Protein AF-A0A822BA77-F1 (afdb_monomer_lite)

Structure (mmCIF, N/CA/C/O backbone):
data_AF-A0A822BA77-F1
#
_entry.id   AF-A0A822BA77-F1
#
loop_
_atom_site.group_PDB
_atom_site.id
_atom_site.type_symbol
_atom_site.label_atom_id
_atom_site.label_alt_id
_atom_site.label_comp_id
_atom_site.label_asym_id
_atom_site.label_entity_id
_atom_site.label_seq_id
_atom_site.pdbx_PDB_ins_code
_atom_site.Cartn_x
_atom_site.Cartn_y
_atom_site.Cartn_z
_atom_site.occupancy
_atom_site.B_iso_or_equiv
_atom_site.auth_seq_id
_atom_site.auth_comp_id
_atom_site.auth_asym_id
_atom_site.auth_atom_id
_atom_site.pdbx_PDB_model_num
ATOM 1 N N . ALA A 1 1 ? -2.550 12.056 6.009 1.00 95.12 1 ALA A N 1
ATOM 2 C CA . ALA A 1 1 ? -2.473 10.582 6.137 1.00 95.12 1 ALA A CA 1
ATOM 3 C C . ALA A 1 1 ? -2.787 10.052 7.544 1.00 95.12 1 ALA A C 1
ATOM 5 O O . ALA A 1 1 ? -3.344 8.971 7.616 1.00 95.12 1 ALA A O 1
ATOM 6 N N . LYS A 1 2 ? -2.481 10.777 8.639 1.00 97.81 2 LYS A N 1
ATOM 7 C CA . LYS A 1 2 ? -2.631 10.315 10.041 1.00 97.81 2 LYS A CA 1
ATOM 8 C C . LYS A 1 2 ? -3.884 9.463 10.330 1.00 97.81 2 LYS A C 1
ATOM 10 O O . LYS A 1 2 ? -3.731 8.313 10.710 1.00 97.81 2 LYS A O 1
ATOM 15 N N . SER A 1 3 ? -5.081 9.984 10.038 1.00 98.00 3 SER A N 1
ATOM 16 C CA . SER A 1 3 ? -6.360 9.274 10.238 1.00 98.00 3 SER A CA 1
ATOM 17 C C . SER A 1 3 ? -6.405 7.882 9.596 1.00 98.00 3 SER A C 1
ATOM 19 O O . SER A 1 3 ? -6.835 6.926 10.228 1.00 98.00 3 SER A O 1
ATOM 21 N N . LEU A 1 4 ? -5.940 7.755 8.347 1.00 98.31 4 LEU A N 1
ATOM 22 C CA . LEU A 1 4 ? -5.922 6.470 7.644 1.00 98.31 4 LEU A CA 1
ATOM 23 C C . LEU A 1 4 ? -4.994 5.476 8.352 1.00 98.31 4 LEU A C 1
ATOM 25 O O . LEU A 1 4 ? -5.349 4.318 8.531 1.00 98.31 4 LEU A O 1
ATOM 29 N N . ILE A 1 5 ? -3.810 5.944 8.753 1.00 98.56 5 ILE A N 1
ATOM 30 C CA . ILE A 1 5 ? -2.788 5.118 9.402 1.00 98.56 5 ILE A CA 1
ATOM 31 C C . ILE A 1 5 ? -3.296 4.618 10.755 1.00 98.56 5 ILE A C 1
ATOM 33 O O . ILE A 1 5 ? -3.208 3.428 11.024 1.00 98.56 5 ILE A O 1
ATOM 37 N N . GLU A 1 6 ? -3.871 5.498 11.576 1.00 98.44 6 GLU A N 1
ATOM 38 C CA . GLU A 1 6 ? -4.415 5.131 12.890 1.00 98.44 6 GLU A CA 1
ATOM 39 C C . GLU A 1 6 ? -5.537 4.091 12.771 1.00 98.44 6 GLU A C 1
ATOM 41 O O . GLU A 1 6 ? -5.528 3.107 13.501 1.00 98.44 6 GLU A O 1
ATOM 46 N N . GLN A 1 7 ? -6.454 4.247 11.811 1.00 98.12 7 GLN A N 1
ATOM 47 C CA . GLN A 1 7 ? -7.568 3.306 11.639 1.00 98.12 7 GLN A CA 1
ATOM 48 C C . GLN A 1 7 ? -7.142 1.959 11.024 1.00 98.12 7 GLN A C 1
ATOM 50 O O . GLN A 1 7 ? -7.734 0.924 11.333 1.00 98.12 7 GLN A O 1
ATOM 55 N N . LEU A 1 8 ? -6.114 1.943 10.166 1.00 98.31 8 LEU A N 1
ATOM 56 C CA . LEU A 1 8 ? -5.516 0.701 9.655 1.00 98.31 8 LEU A CA 1
ATOM 57 C C . LEU A 1 8 ? -4.697 -0.030 10.727 1.00 98.31 8 LEU A C 1
ATOM 59 O O . LEU A 1 8 ? -4.636 -1.258 10.720 1.00 98.31 8 LEU A O 1
ATOM 63 N N . LEU A 1 9 ? -4.074 0.716 11.641 1.00 98.25 9 LEU A N 1
ATOM 64 C CA . LEU A 1 9 ? -3.273 0.192 12.749 1.00 98.25 9 LEU A CA 1
ATOM 65 C C . LEU A 1 9 ? -4.070 0.060 14.054 1.00 98.25 9 LEU A C 1
ATOM 67 O O . LEU A 1 9 ? -3.477 -0.065 15.123 1.00 98.25 9 LEU A O 1
ATOM 71 N N . GLU A 1 10 ? -5.402 0.048 13.973 1.00 98.31 10 GLU A N 1
ATOM 72 C CA . GLU A 1 10 ? -6.259 -0.212 15.126 1.00 98.31 10 GLU A CA 1
ATOM 73 C C . GLU A 1 10 ? -5.904 -1.573 15.751 1.00 98.31 10 GLU A C 1
ATOM 75 O O . GLU A 1 10 ? -5.802 -2.613 15.070 1.00 98.31 10 GLU A O 1
ATOM 80 N N . HIS A 1 11 ? -5.672 -1.529 17.064 1.00 98.19 11 HIS A N 1
ATOM 81 C CA . HIS A 1 11 ? -5.204 -2.655 17.860 1.00 98.19 11 HIS A CA 1
ATOM 82 C C . HIS A 1 11 ? -6.269 -3.740 17.950 1.00 98.19 11 HIS A C 1
ATOM 84 O O . HIS A 1 11 ? -5.935 -4.921 17.868 1.00 98.19 11 HIS A O 1
ATOM 90 N N . ASP A 1 12 ? -7.535 -3.344 18.090 1.00 98.12 12 ASP A N 1
ATOM 91 C CA . ASP A 1 12 ? -8.676 -4.254 18.056 1.00 98.12 12 ASP A CA 1
ATOM 92 C C . ASP A 1 12 ? -9.026 -4.610 16.597 1.00 98.12 12 ASP A C 1
ATOM 94 O O . ASP A 1 12 ? -9.568 -3.771 15.871 1.00 98.12 12 ASP A O 1
ATOM 98 N N . PRO A 1 13 ? -8.780 -5.852 16.130 1.00 97.12 13 PRO A N 1
ATOM 99 C CA . PRO A 1 13 ? -9.028 -6.213 14.736 1.00 97.12 13 PRO A CA 1
ATOM 100 C C . PRO A 1 13 ? -10.491 -6.039 14.320 1.00 97.12 13 PRO A C 1
ATOM 102 O O . PRO A 1 13 ? -10.758 -5.803 13.144 1.00 97.12 13 PRO A O 1
ATOM 105 N N . SER A 1 14 ? -11.436 -6.118 15.266 1.00 97.31 14 SER A N 1
ATOM 106 C CA . SER A 1 14 ? -12.865 -5.945 14.984 1.00 97.31 14 SER A CA 1
ATOM 107 C C . SER A 1 14 ? -13.239 -4.506 14.614 1.00 97.31 14 SER A C 1
ATOM 109 O O . SER A 1 14 ? -14.231 -4.292 13.921 1.00 97.31 14 SER A O 1
ATOM 111 N N . LYS A 1 15 ? -12.430 -3.528 15.041 1.00 97.69 15 LYS A N 1
ATOM 112 C CA . LYS A 1 15 ? -12.617 -2.091 14.779 1.00 97.69 15 LYS A CA 1
ATOM 113 C C . LYS A 1 15 ? -11.717 -1.558 13.670 1.00 97.69 15 LYS A C 1
ATOM 115 O O . LYS A 1 15 ? -11.863 -0.407 13.267 1.00 97.69 15 LYS A O 1
ATOM 120 N N . ARG A 1 16 ? -10.774 -2.373 13.197 1.00 98.44 16 ARG A N 1
ATOM 121 C CA . ARG A 1 16 ? -9.825 -1.984 12.158 1.00 98.44 16 ARG A CA 1
ATOM 122 C C . ARG A 1 16 ? -10.538 -1.643 10.858 1.00 98.44 16 ARG A C 1
ATOM 124 O O . ARG A 1 16 ? -11.434 -2.363 10.418 1.00 98.44 16 ARG A O 1
ATOM 131 N N . LEU A 1 17 ? -10.089 -0.561 10.225 1.00 98.44 17 LEU A N 1
ATOM 132 C CA . LEU A 1 17 ? -10.576 -0.162 8.911 1.00 98.44 17 LEU A CA 1
ATOM 133 C C . LEU A 1 17 ? -10.374 -1.299 7.909 1.00 98.44 17 LEU A C 1
ATOM 135 O O . LEU A 1 17 ? -9.271 -1.821 7.744 1.00 98.44 17 LEU A O 1
ATOM 139 N N . GLY A 1 18 ? -11.449 -1.648 7.220 1.00 97.75 18 GLY A N 1
ATOM 140 C CA . GLY A 1 18 ? -11.508 -2.753 6.282 1.00 97.75 18 GLY A CA 1
ATOM 141 C C . GLY A 1 18 ? -12.034 -4.058 6.874 1.00 97.75 18 GLY A C 1
ATOM 142 O O . GLY A 1 18 ? -12.136 -5.030 6.130 1.00 97.75 18 GLY A O 1
ATOM 143 N N . THR A 1 19 ? -12.401 -4.112 8.158 1.00 97.81 19 THR A N 1
ATOM 144 C CA . THR A 1 19 ? -12.947 -5.337 8.765 1.00 97.81 19 THR A CA 1
ATOM 145 C C . THR A 1 19 ? -14.433 -5.543 8.459 1.00 97.81 19 THR A C 1
ATOM 147 O O . THR A 1 19 ? -14.814 -6.650 8.085 1.00 97.81 19 THR A O 1
ATOM 150 N N . LEU A 1 20 ? -15.287 -4.519 8.587 1.00 95.19 20 LEU A N 1
ATOM 151 C CA . LEU A 1 20 ? -16.741 -4.690 8.417 1.00 95.19 20 LEU A CA 1
ATOM 152 C C . LEU A 1 20 ? -17.150 -4.666 6.936 1.00 95.19 20 LEU A C 1
ATOM 154 O O . LEU A 1 20 ? -17.855 -5.558 6.468 1.00 95.19 20 LEU A O 1
ATOM 158 N N . GLY A 1 21 ? -16.696 -3.656 6.191 1.00 94.94 21 GLY A N 1
ATOM 159 C CA . GLY A 1 21 ? -16.992 -3.453 4.768 1.00 94.94 21 GLY A CA 1
ATOM 160 C C . GLY A 1 21 ? -15.866 -3.851 3.807 1.00 94.94 21 GLY A C 1
ATOM 161 O O . GLY A 1 21 ? -15.956 -3.579 2.606 1.00 94.94 21 GLY A O 1
ATOM 162 N N . GLY A 1 22 ? -14.787 -4.469 4.296 1.00 96.62 22 GLY A N 1
ATOM 163 C CA . GLY A 1 22 ? -13.667 -4.871 3.447 1.00 96.62 22 GLY A CA 1
ATOM 164 C C . GLY A 1 22 ? -12.958 -3.679 2.799 1.00 96.62 22 GL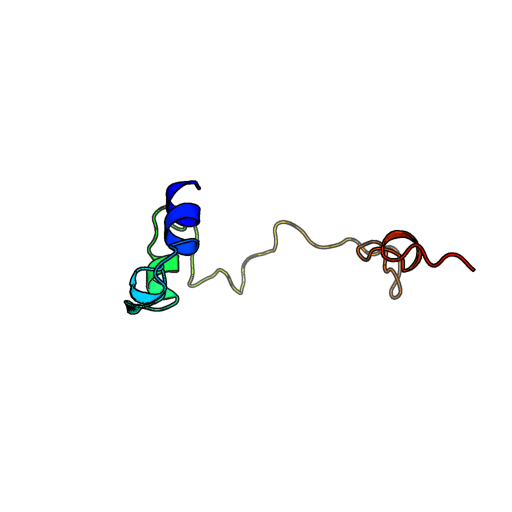Y A C 1
ATOM 165 O O . GLY A 1 22 ? -12.936 -2.557 3.305 1.00 96.62 22 GLY A O 1
ATOM 166 N N . ALA A 1 23 ? -12.430 -3.897 1.596 1.00 96.19 23 ALA A N 1
ATOM 167 C CA . ALA A 1 23 ? -11.734 -2.855 0.842 1.00 96.19 23 ALA A CA 1
ATOM 168 C C . ALA A 1 23 ? -12.592 -1.604 0.554 1.00 96.19 23 ALA A C 1
ATOM 170 O O . ALA A 1 23 ? -12.031 -0.539 0.305 1.00 96.19 23 ALA A O 1
ATOM 171 N N . TYR A 1 24 ? -13.927 -1.698 0.585 1.00 97.25 24 TYR A N 1
ATOM 172 C CA . TYR A 1 24 ? -14.808 -0.554 0.330 1.00 97.25 24 TYR A CA 1
ATOM 173 C C . TYR A 1 24 ? -14.616 0.58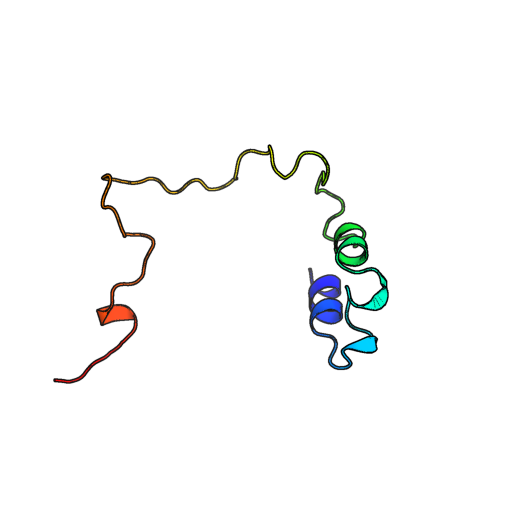1 1.347 1.00 97.25 24 TYR A C 1
ATOM 175 O O . TYR A 1 24 ? -14.651 1.753 0.966 1.00 97.25 24 TYR A O 1
ATOM 183 N N . GLU A 1 25 ? -14.351 0.260 2.614 1.00 97.81 25 GLU A N 1
ATOM 184 C CA . GLU A 1 25 ? -14.112 1.274 3.650 1.00 97.81 25 GLU A CA 1
ATOM 185 C C . GLU A 1 25 ? -12.850 2.086 3.360 1.00 97.81 25 GLU A C 1
ATOM 187 O O . GLU A 1 25 ? -12.853 3.312 3.449 1.00 97.81 25 GLU A O 1
ATOM 192 N N . ILE A 1 26 ? -11.793 1.403 2.919 1.00 97.12 26 ILE A N 1
ATOM 193 C CA . ILE A 1 26 ? -10.523 2.026 2.537 1.00 97.12 26 ILE A CA 1
ATOM 194 C C . ILE A 1 26 ? -10.735 2.916 1.307 1.00 97.12 26 ILE A C 1
ATOM 196 O O . ILE A 1 26 ? -10.287 4.060 1.289 1.00 97.12 26 ILE A O 1
ATOM 200 N N . ARG A 1 27 ? -11.480 2.423 0.304 1.00 96.56 27 ARG A N 1
ATOM 201 C CA . ARG A 1 27 ? -11.813 3.187 -0.911 1.00 96.56 27 ARG A CA 1
ATOM 202 C C . ARG A 1 27 ? -12.600 4.461 -0.617 1.00 96.56 27 ARG A C 1
ATOM 204 O O . ARG A 1 27 ? -12.419 5.452 -1.319 1.00 96.56 27 ARG A O 1
ATOM 211 N N . SER A 1 28 ? -13.456 4.418 0.401 1.00 96.62 28 SER A N 1
ATOM 212 C CA . SER A 1 28 ? -14.330 5.524 0.803 1.00 96.62 28 SER A CA 1
ATOM 213 C C . SER A 1 28 ? -13.657 6.517 1.759 1.00 96.62 28 SER A C 1
ATOM 215 O O . SER A 1 28 ? -14.218 7.577 2.032 1.00 96.62 28 SER A O 1
ATOM 217 N N . HIS A 1 29 ? -12.469 6.204 2.288 1.00 98.00 29 HIS A N 1
ATOM 218 C CA . HIS A 1 29 ? -11.771 7.084 3.220 1.00 98.00 29 HIS A CA 1
ATOM 219 C C . HIS A 1 29 ? -11.322 8.385 2.514 1.00 98.00 29 HIS A C 1
ATOM 221 O O . HIS A 1 29 ? -10.774 8.314 1.411 1.00 98.00 29 HIS A O 1
ATOM 227 N N . PRO A 1 30 ? -11.440 9.580 3.139 1.00 97.88 30 PRO A N 1
ATOM 228 C CA . PRO A 1 30 ? -11.118 10.866 2.499 1.00 97.88 30 PRO A CA 1
ATOM 229 C C . PRO A 1 30 ? -9.702 10.980 1.918 1.00 97.88 30 PRO A C 1
ATOM 231 O O . PRO A 1 30 ? -9.477 11.711 0.960 1.00 97.88 30 PRO A O 1
ATOM 234 N N . PHE A 1 31 ? -8.740 10.238 2.473 1.00 98.06 31 PHE A N 1
ATOM 235 C CA . PHE A 1 31 ? -7.380 10.153 1.925 1.00 98.06 31 PHE A CA 1
ATOM 236 C C . PHE A 1 31 ? -7.351 9.635 0.476 1.00 98.06 31 PHE A C 1
ATOM 238 O O . PHE A 1 31 ? -6.502 10.053 -0.301 1.00 98.06 31 PHE A O 1
ATOM 245 N N . CYS A 1 32 ? -8.284 8.756 0.113 1.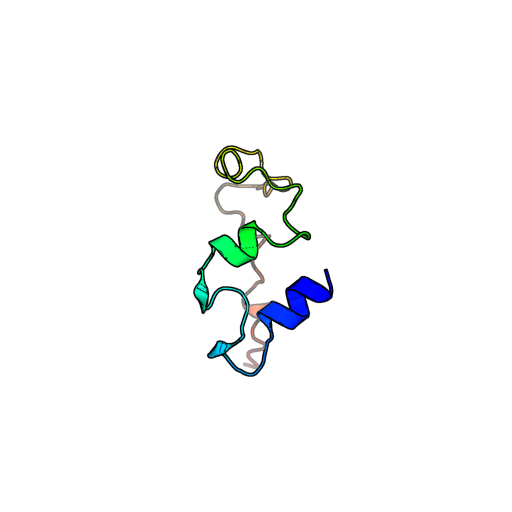00 97.00 32 CYS A N 1
ATOM 246 C CA . CYS A 1 32 ? -8.392 8.151 -1.208 1.00 97.00 32 CYS A CA 1
ATOM 247 C C . CYS A 1 32 ? -9.361 8.894 -2.141 1.00 97.00 32 CYS A C 1
ATOM 249 O O . CYS A 1 32 ? -9.648 8.397 -3.226 1.00 97.00 32 CYS A O 1
ATOM 251 N N . ALA A 1 33 ? -9.870 10.070 -1.755 1.00 96.75 33 ALA A N 1
ATOM 252 C CA . ALA A 1 33 ? -10.902 10.783 -2.514 1.00 96.75 33 ALA A CA 1
ATOM 253 C C . ALA A 1 33 ? -10.460 11.200 -3.930 1.00 96.75 33 ALA A C 1
ATOM 255 O O . ALA A 1 33 ? -11.301 11.370 -4.807 1.00 96.75 33 ALA A O 1
ATOM 256 N N . CYS A 1 34 ? -9.154 11.356 -4.164 1.00 95.19 34 CYS A N 1
ATOM 257 C CA . CYS A 1 34 ? -8.602 11.666 -5.484 1.00 95.19 34 CYS A CA 1
ATOM 258 C C . CYS A 1 34 ? -8.396 10.434 -6.380 1.00 95.19 34 CYS A C 1
ATOM 260 O O . CYS A 1 34 ? -8.058 10.595 -7.550 1.00 95.19 34 CYS A O 1
ATOM 262 N N . ILE A 1 35 ? -8.588 9.217 -5.862 1.00 95.75 35 ILE A N 1
ATOM 263 C CA . ILE A 1 35 ? -8.368 7.983 -6.615 1.00 95.75 35 ILE A CA 1
ATOM 264 C C . ILE A 1 35 ? -9.629 7.648 -7.408 1.00 95.75 35 ILE A C 1
ATOM 266 O O . ILE A 1 35 ? -10.693 7.390 -6.841 1.00 95.75 35 ILE A O 1
ATOM 270 N N . ASN A 1 36 ? -9.502 7.564 -8.731 1.00 95.69 36 ASN A N 1
ATOM 271 C CA . ASN A 1 36 ? -10.555 7.002 -9.561 1.00 95.69 36 ASN A CA 1
ATOM 272 C C . ASN A 1 36 ? -10.429 5.472 -9.614 1.00 95.69 36 ASN A C 1
ATOM 274 O O . ASN A 1 36 ? -9.763 4.889 -10.467 1.00 95.69 36 ASN A O 1
ATOM 278 N N . TRP A 1 37 ? -11.129 4.797 -8.704 1.00 95.25 37 TRP A N 1
ATOM 279 C CA . TRP A 1 37 ? -11.096 3.336 -8.573 1.00 95.25 37 TRP A CA 1
ATOM 280 C C . TRP A 1 37 ? -11.552 2.569 -9.824 1.00 95.25 37 TRP A C 1
ATOM 282 O O . TRP A 1 37 ? -11.181 1.407 -9.989 1.00 95.25 37 TRP A O 1
ATOM 292 N N . ASN A 1 38 ? -12.326 3.196 -10.717 1.00 95.81 3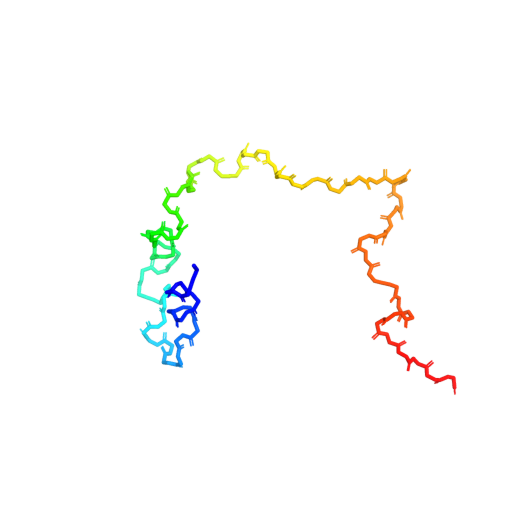8 ASN A N 1
ATOM 293 C CA . ASN A 1 38 ? -12.770 2.568 -11.964 1.00 95.81 38 ASN A CA 1
ATOM 294 C C . ASN A 1 38 ? -11.673 2.557 -13.036 1.00 95.81 38 ASN A C 1
ATOM 296 O O . ASN A 1 38 ? -11.711 1.713 -13.939 1.00 95.81 38 ASN A O 1
ATOM 300 N N . THR A 1 39 ? -10.729 3.501 -12.975 1.00 96.38 39 THR A N 1
ATOM 301 C CA . THR A 1 39 ? -9.643 3.668 -13.954 1.00 96.38 39 THR A CA 1
ATOM 302 C C . THR A 1 39 ? -8.277 3.291 -13.419 1.00 96.38 39 THR A C 1
ATOM 304 O O . THR A 1 39 ? -7.418 3.017 -14.245 1.00 96.38 39 THR A O 1
ATOM 307 N N . LEU A 1 40 ? -8.097 3.178 -12.101 1.00 95.25 40 LEU A N 1
ATOM 308 C CA . LEU A 1 40 ? -6.813 2.917 -11.440 1.00 95.25 40 LEU A CA 1
ATOM 309 C C . LEU A 1 40 ? -5.975 1.811 -12.105 1.00 95.25 40 LEU A C 1
ATOM 311 O O . LEU A 1 40 ? -4.788 1.986 -12.335 1.00 95.25 40 LEU A O 1
ATOM 315 N N . LEU A 1 41 ? -6.594 0.687 -12.483 1.00 94.94 41 LEU A N 1
ATOM 316 C CA . LEU A 1 41 ? -5.892 -0.438 -13.128 1.00 94.94 41 LEU A CA 1
ATOM 317 C C . LEU A 1 41 ? -5.381 -0.142 -14.552 1.00 94.94 41 LEU A C 1
ATOM 319 O O . LEU A 1 41 ? -4.640 -0.940 -15.116 1.00 94.94 41 LEU A O 1
ATOM 323 N N . ARG A 1 42 ? -5.827 0.958 -15.158 1.00 95.81 42 ARG A N 1
ATOM 324 C CA . ARG A 1 42 ? -5.461 1.414 -16.508 1.00 95.81 42 ARG A CA 1
ATOM 325 C C . ARG A 1 42 ? -4.662 2.717 -16.487 1.00 95.81 42 ARG A C 1
ATOM 327 O O . ARG A 1 42 ? -4.277 3.199 -17.550 1.00 95.81 42 ARG A O 1
ATOM 334 N N . GLU A 1 43 ? -4.462 3.313 -15.316 1.00 94.31 43 GLU A N 1
ATOM 335 C CA . GLU A 1 43 ? -3.687 4.541 -15.181 1.00 94.31 43 GLU A CA 1
ATOM 336 C C . GLU A 1 43 ? -2.198 4.260 -15.390 1.00 94.31 43 GLU A C 1
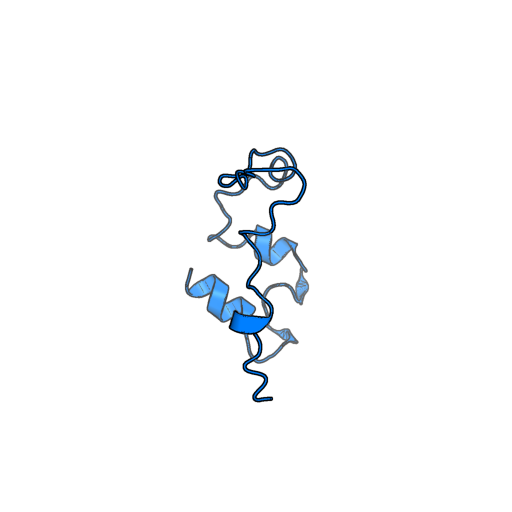ATOM 338 O O . GLU A 1 43 ? -1.700 3.166 -15.114 1.00 94.31 43 GLU A O 1
ATOM 343 N N . LYS A 1 44 ? -1.479 5.248 -15.931 1.00 93.62 44 LYS A N 1
ATOM 344 C CA . LYS A 1 44 ? -0.023 5.156 -16.043 1.00 93.62 44 LYS A CA 1
ATOM 345 C C . LYS A 1 44 ? 0.574 5.268 -14.645 1.00 93.62 44 LYS A C 1
ATOM 347 O O . LYS A 1 44 ? 0.188 6.154 -13.893 1.00 93.62 44 LYS A O 1
ATOM 352 N N . ALA A 1 45 ? 1.521 4.390 -14.328 1.00 92.12 45 ALA A N 1
ATOM 353 C CA . ALA A 1 45 ? 2.279 4.502 -13.094 1.00 92.12 45 ALA A CA 1
ATOM 354 C C . ALA A 1 45 ? 3.135 5.776 -13.122 1.00 92.12 45 ALA A C 1
ATOM 356 O O . ALA A 1 45 ? 3.776 6.065 -14.135 1.00 92.12 45 ALA A O 1
ATOM 357 N N . ASP A 1 46 ? 3.180 6.492 -11.998 1.00 92.19 46 ASP A N 1
ATOM 358 C CA . ASP A 1 46 ? 4.057 7.660 -11.831 1.00 92.19 46 ASP A CA 1
ATOM 359 C C . ASP A 1 46 ? 5.537 7.279 -11.935 1.00 92.19 46 ASP A C 1
ATOM 361 O O . ASP A 1 46 ? 6.378 8.083 -12.334 1.00 92.19 46 ASP A O 1
ATOM 365 N N . PHE A 1 47 ? 5.845 6.028 -11.593 1.00 94.75 47 PHE A N 1
ATOM 366 C CA . PHE A 1 47 ? 7.178 5.473 -11.660 1.00 94.75 47 PHE A CA 1
ATOM 367 C C . PHE A 1 47 ? 7.184 4.175 -12.467 1.00 94.75 47 PHE A C 1
ATOM 369 O O . PHE A 1 47 ? 6.507 3.204 -12.127 1.00 94.75 47 PHE A O 1
ATOM 376 N N . VAL A 1 48 ? 7.985 4.169 -13.530 1.00 94.25 48 VAL A N 1
ATOM 377 C CA . VAL A 1 48 ? 8.306 2.986 -14.327 1.00 94.25 48 VAL A CA 1
ATOM 378 C C . VAL A 1 48 ? 9.818 2.781 -14.213 1.00 94.25 48 VAL A C 1
ATOM 380 O O . VAL A 1 48 ? 10.554 3.679 -14.629 1.00 94.25 48 VAL A O 1
ATOM 383 N N . PRO A 1 49 ? 10.296 1.654 -13.647 1.00 95.38 49 PRO A N 1
ATOM 384 C CA . PRO A 1 49 ? 11.722 1.363 -13.565 1.00 95.38 49 PRO A CA 1
ATOM 385 C C . PRO A 1 49 ? 12.382 1.450 -14.941 1.00 95.38 49 PRO A C 1
ATOM 387 O O . PRO A 1 49 ? 11.906 0.849 -15.907 1.00 95.38 49 PRO A O 1
ATOM 390 N N . VAL A 1 50 ? 13.474 2.205 -15.026 1.00 96.12 50 VAL A N 1
ATOM 391 C CA . VAL A 1 50 ? 14.315 2.255 -16.225 1.00 96.12 50 VAL A CA 1
ATOM 392 C C . VAL A 1 50 ? 15.360 1.163 -16.091 1.00 96.12 50 VAL A C 1
ATOM 394 O O . VAL A 1 50 ? 16.110 1.176 -15.120 1.00 96.12 50 VAL A O 1
ATOM 397 N N . LEU A 1 51 ? 15.368 0.230 -17.042 1.00 96.69 51 LEU A N 1
ATOM 398 C CA . LEU A 1 51 ? 16.321 -0.875 -17.084 1.00 96.69 51 LEU A CA 1
ATOM 399 C C . LEU A 1 51 ? 17.464 -0.538 -18.042 1.00 96.69 51 LEU A C 1
ATOM 401 O O . LEU A 1 51 ? 17.213 -0.074 -19.158 1.00 96.69 51 LEU A O 1
ATOM 405 N N . GLU A 1 52 ? 18.699 -0.805 -17.632 1.00 95.88 52 GLU A N 1
ATOM 406 C CA . GLU A 1 52 ? 19.880 -0.668 -18.497 1.00 95.88 52 GLU A CA 1
ATOM 407 C C . GLU A 1 52 ? 20.041 -1.865 -19.449 1.00 95.88 52 GLU A C 1
ATOM 409 O O . GLU A 1 52 ? 20.536 -1.720 -20.570 1.00 95.88 52 GLU A O 1
ATOM 414 N N . SER A 1 53 ? 19.574 -3.045 -19.031 1.00 96.69 53 SER A N 1
ATOM 415 C CA . SER A 1 53 ? 19.627 -4.298 -19.789 1.00 96.69 53 SER A CA 1
ATOM 416 C C . SER A 1 53 ? 18.481 -5.253 -19.399 1.00 96.69 53 SER A C 1
ATOM 418 O O . SER A 1 53 ? 17.806 -5.037 -18.390 1.00 96.69 53 SER A O 1
ATOM 420 N N . PRO A 1 54 ? 18.216 -6.325 -20.176 1.00 96.00 54 PRO A N 1
ATOM 421 C CA . PRO A 1 54 ? 17.180 -7.313 -19.841 1.00 96.00 54 PRO A CA 1
ATOM 422 C C . PRO A 1 54 ? 17.407 -8.066 -18.520 1.00 96.00 54 PRO A C 1
ATOM 424 O O . PRO A 1 54 ? 16.473 -8.660 -17.988 1.00 96.00 54 PRO A O 1
ATOM 427 N N . ASP A 1 55 ? 18.643 -8.074 -18.028 1.00 95.00 55 ASP A N 1
ATOM 428 C CA . ASP A 1 55 ? 19.109 -8.717 -16.799 1.00 95.00 55 ASP A CA 1
ATOM 429 C C . ASP A 1 55 ? 19.415 -7.717 -15.668 1.00 95.00 55 ASP A C 1
ATOM 431 O O . ASP A 1 55 ? 19.990 -8.102 -14.652 1.00 95.00 55 ASP A O 1
ATOM 435 N N . ASP A 1 56 ? 19.014 -6.451 -15.816 1.00 95.31 56 ASP A N 1
ATOM 436 C CA . ASP A 1 56 ? 19.219 -5.413 -14.807 1.00 95.31 56 ASP A CA 1
ATOM 437 C C . ASP A 1 56 ? 18.451 -5.722 -13.505 1.00 95.31 56 ASP A C 1
ATOM 439 O O . ASP A 1 56 ? 17.219 -5.800 -13.472 1.00 95.31 56 ASP A O 1
ATOM 443 N N . THR A 1 57 ? 19.200 -5.877 -12.409 1.00 94.19 57 THR A N 1
ATOM 444 C CA . THR A 1 57 ? 18.677 -6.095 -11.052 1.00 94.19 57 THR A CA 1
ATOM 445 C C . THR A 1 57 ? 18.967 -4.928 -10.104 1.00 94.19 57 THR A C 1
ATOM 447 O O . THR A 1 57 ? 18.971 -5.124 -8.893 1.00 94.19 57 THR A O 1
ATOM 450 N N . SER A 1 58 ? 19.213 -3.721 -10.612 1.00 93.00 58 SER A N 1
ATOM 451 C CA . SER A 1 58 ? 19.587 -2.531 -9.823 1.00 93.00 58 SER A CA 1
ATOM 452 C C . SER A 1 58 ? 18.546 -2.091 -8.786 1.00 93.00 58 SER A C 1
ATOM 454 O O . SER A 1 58 ? 18.895 -1.479 -7.781 1.00 93.00 58 SER A O 1
ATOM 456 N N . TYR A 1 59 ? 17.271 -2.438 -8.983 1.00 94.19 59 TYR A N 1
ATOM 457 C CA . TYR A 1 59 ? 16.190 -2.199 -8.015 1.00 94.19 59 TYR A CA 1
ATOM 458 C C . TYR A 1 59 ? 16.107 -3.260 -6.905 1.00 94.19 59 TYR A C 1
ATOM 460 O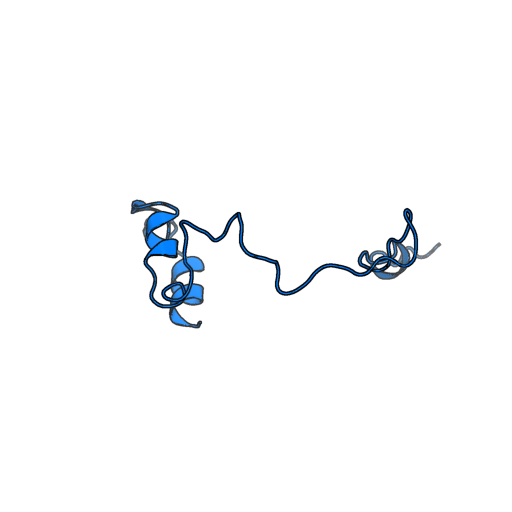 O . TYR A 1 59 ? 15.210 -3.202 -6.061 1.00 94.19 59 TYR A O 1
ATOM 468 N N . PHE A 1 60 ? 17.011 -4.240 -6.909 1.00 92.12 60 PHE A N 1
ATOM 469 C CA . PHE A 1 60 ? 17.135 -5.259 -5.875 1.00 92.12 60 PHE A CA 1
ATOM 470 C C . PHE A 1 60 ? 18.425 -5.032 -5.086 1.00 92.12 60 PHE A C 1
ATOM 472 O O . PHE A 1 60 ? 19.494 -4.864 -5.668 1.00 92.12 60 PHE A O 1
ATOM 479 N N . ASP A 1 61 ? 18.335 -5.100 -3.758 1.00 90.25 61 ASP A N 1
ATOM 480 C CA . ASP A 1 61 ? 19.524 -5.110 -2.907 1.00 90.25 61 ASP A CA 1
ATOM 481 C C . ASP A 1 61 ? 20.401 -6.324 -3.242 1.00 90.25 61 ASP A C 1
ATOM 483 O O . ASP A 1 61 ? 19.895 -7.436 -3.465 1.00 90.25 61 ASP A O 1
ATOM 487 N N . THR A 1 62 ? 21.723 -6.154 -3.215 1.00 87.06 62 THR A N 1
ATOM 488 C CA . THR A 1 62 ? 22.610 -7.300 -3.394 1.00 87.06 62 THR A CA 1
ATOM 489 C C . THR A 1 62 ? 22.546 -8.207 -2.164 1.00 87.06 62 THR A C 1
ATOM 491 O O . THR A 1 62 ? 22.204 -7.800 -1.049 1.00 87.06 62 THR A O 1
ATOM 494 N N . ARG A 1 63 ? 22.907 -9.484 -2.337 1.00 81.94 63 ARG A N 1
ATOM 495 C CA . ARG A 1 63 ? 22.987 -10.415 -1.199 1.00 81.94 63 ARG A CA 1
ATOM 496 C C . ARG A 1 63 ? 23.958 -9.932 -0.120 1.00 81.94 63 ARG A C 1
ATOM 498 O O . ARG A 1 63 ? 23.703 -10.193 1.049 1.00 81.94 63 ARG A O 1
ATOM 505 N N . GLN A 1 64 ? 25.028 -9.240 -0.514 1.00 78.19 64 GLN A N 1
ATOM 506 C CA . GLN A 1 64 ? 26.024 -8.695 0.407 1.00 78.19 64 GLN A CA 1
ATOM 507 C C . GLN A 1 64 ? 25.459 -7.524 1.224 1.00 78.19 64 GLN A C 1
ATOM 509 O O . GLN A 1 64 ? 25.731 -7.447 2.417 1.00 78.19 64 GLN A O 1
ATOM 514 N N . ASP A 1 65 ? 24.611 -6.681 0.624 1.00 75.44 65 ASP A N 1
ATOM 515 C CA . ASP A 1 65 ? 23.959 -5.562 1.327 1.00 75.44 65 ASP A CA 1
ATOM 516 C C . ASP A 1 65 ? 22.932 -6.045 2.361 1.00 75.44 65 ASP A C 1
ATOM 518 O O . ASP A 1 65 ? 22.719 -5.418 3.398 1.00 75.44 65 ASP A O 1
ATOM 522 N N . ARG A 1 66 ? 22.274 -7.175 2.077 1.00 72.38 66 ARG A N 1
ATOM 523 C CA . ARG A 1 66 ? 21.194 -7.734 2.908 1.00 72.38 66 ARG A CA 1
ATOM 524 C C . ARG A 1 66 ? 21.691 -8.662 4.006 1.00 72.38 66 ARG A C 1
ATOM 526 O O . ARG A 1 66 ? 21.053 -8.754 5.054 1.00 72.38 66 ARG A O 1
ATOM 533 N N . TYR A 1 67 ? 22.783 -9.376 3.760 1.00 74.50 67 TYR A N 1
ATOM 534 C CA . TYR A 1 67 ? 23.297 -10.390 4.666 1.00 74.50 67 TYR A CA 1
ATOM 535 C C . TYR A 1 67 ? 24.810 -10.247 4.801 1.00 74.50 67 TYR A C 1
ATOM 537 O O . TYR A 1 67 ? 25.573 -10.615 3.909 1.00 74.50 67 TYR A O 1
ATOM 545 N N . GLN A 1 68 ? 25.247 -9.762 5.963 1.00 64.81 68 GLN A N 1
ATOM 546 C CA . GLN A 1 68 ? 26.653 -9.754 6.347 1.00 64.81 68 GLN A CA 1
ATOM 547 C C . GLN A 1 68 ? 27.056 -11.173 6.780 1.00 64.81 68 GLN A C 1
ATOM 549 O O . GLN A 1 68 ? 27.120 -11.487 7.968 1.00 64.81 68 GLN A O 1
ATOM 554 N N . HIS A 1 69 ? 27.259 -12.078 5.826 1.00 64.44 69 HIS A N 1
ATOM 555 C CA . HIS A 1 69 ? 27.889 -13.357 6.135 1.00 64.44 69 HIS A CA 1
ATOM 556 C C . HIS A 1 69 ? 29.380 -13.093 6.374 1.00 64.44 69 HIS A C 1
ATOM 558 O O . HIS A 1 69 ? 30.105 -12.760 5.442 1.00 64.44 69 HIS A O 1
ATOM 564 N N . SER A 1 70 ? 29.823 -13.166 7.631 1.00 63.88 70 SER A N 1
ATOM 565 C CA . SER A 1 70 ? 31.242 -13.351 7.933 1.00 63.88 70 SER A CA 1
ATOM 566 C C . SER A 1 70 ? 31.633 -14.752 7.470 1.00 63.88 70 SER A C 1
ATOM 568 O O . SER A 1 70 ? 30.960 -15.705 7.875 1.00 63.88 70 SER A O 1
ATOM 570 N N . ASP A 1 71 ? 32.661 -14.850 6.625 1.00 59.94 71 ASP A N 1
ATOM 571 C CA . ASP A 1 71 ? 33.306 -16.128 6.291 1.00 59.94 71 ASP A CA 1
ATOM 572 C C . ASP A 1 71 ? 33.721 -16.905 7.555 1.00 59.94 71 ASP A C 1
ATOM 574 O O . ASP A 1 71 ? 34.134 -16.258 8.551 1.00 59.94 71 ASP A O 1
#

Radius of gyration: 19.26 Å; chains: 1; bounding box: 50×28×38 Å

Sequence (71 aa):
AKSLIEQLLEHDPSKRLGTLGGAYEIRSHPFCACINWNTLLREKADFVPVLESPDDTSYFDTRQDRYQHSD

Secondary structure (DSSP, 8-state):
-HHHHHHHT-SSTTTSTTSSSTHHHHHHSGGGTT--TTTGGGSPPS--PPPSSTT--TTS--HHHH-----

Foldseek 3Di:
DVVLVCLCVPPPLCRRQQNPPHCVSVCPDPVNVPPPPVCNVVDDDPDDDDAPDPPGPVVDDDPVRVDVDDD

pLDDT: mean 92.83, std 9.07, range [59.94, 98.56]

Organism: NCBI:txid392032

InterPro domains:
  IPR000961 AGC-kinase, C-terminal [PS51285] (33-71)
  IPR011009 Protein kinase-like domain superfamily [SSF56112] (1-67)
  IPR050236 Serine/threonine-protein kinases, AGC [PTHR24356] (1-61)